Protein AF-A0A4U1EDL2-F1 (afdb_monomer)

Mean predicted aligned error: 15.31 Å

Secondary structure (DSSP, 8-state):
-HHHHHHHHHHHT---SS-HHHHHHTTS---PPP-S---SPPB-HHHHHTT-HHHHHHHTEEPPPTT----EE--B--SSS------------

Foldseek 3Di:
DVVVVVVVVVQVPDPDPCDPVCVVCVPVCPPDPPPDDPPDAAELQVCVVVVVVVVSQVVQWDDDDPPDPDTDGDHDYDDDPDPDPDDDDPPDD

pLDDT: mean 73.11, std 16.82, range [36.44, 96.5]

Sequence (93 aa):
MWKALALLALLVLSPGGDGLFRSLYRNAHVSTPHKGDLGQPLFLTPYIEAGKFAEGRRLSSVAPFPGWNLTSYSGYITVGPQQRPHRTLMLKS

Solvent-accessible surface area (backbone atoms only — not comparable to full-atom values): 6330 Å² total; per-residue (Å²): 116,66,68,60,54,54,52,52,49,53,68,71,67,56,93,56,99,69,50,75,65,54,65,67,54,63,73,55,83,69,73,73,78,75,94,60,88,83,74,78,88,51,68,38,40,69,26,56,76,69,69,36,53,71,59,40,52,62,72,18,54,47,83,62,52,89,97,45,99,52,92,47,73,56,67,44,79,62,91,65,94,70,87,66,97,75,80,91,78,81,85,76,129

Structure (mmCIF, N/CA/C/O backbone):
data_AF-A0A4U1EDL2-F1
#
_entry.id   AF-A0A4U1EDL2-F1
#
loop_
_atom_site.group_PDB
_atom_site.id
_atom_site.type_symbol
_atom_site.label_atom_id
_atom_site.label_alt_id
_atom_site.label_comp_id
_atom_site.label_asym_id
_atom_site.label_entity_id
_atom_site.label_seq_id
_atom_site.pdbx_PDB_ins_code
_atom_site.Cartn_x
_atom_site.Cartn_y
_atom_site.Cartn_z
_atom_site.occupancy
_atom_site.B_iso_or_equiv
_atom_site.auth_seq_id
_atom_site.auth_comp_id
_atom_site.auth_asym_id
_atom_site.auth_atom_id
_atom_site.pdbx_PDB_model_num
ATOM 1 N N . MET A 1 1 ? 51.887 23.735 2.134 1.00 69.25 1 MET A N 1
ATOM 2 C CA . MET A 1 1 ? 50.559 23.923 2.771 1.00 69.25 1 MET A CA 1
ATOM 3 C C . MET A 1 1 ? 49.632 24.838 1.962 1.00 69.25 1 MET A C 1
ATOM 5 O O . MET A 1 1 ? 48.457 24.532 1.853 1.00 69.25 1 MET A O 1
ATOM 9 N N . TRP A 1 2 ? 50.152 25.874 1.294 1.00 76.25 2 TRP A N 1
ATOM 10 C CA . TRP A 1 2 ? 49.416 26.751 0.361 1.00 76.25 2 TRP A CA 1
ATOM 11 C C . TRP A 1 2 ? 48.554 26.035 -0.697 1.00 76.25 2 TRP A C 1
ATOM 13 O O . TRP A 1 2 ? 47.437 26.453 -0.966 1.00 76.25 2 TRP A O 1
ATOM 23 N N . LYS A 1 3 ? 49.035 24.921 -1.268 1.00 74.38 3 LYS A N 1
ATOM 24 C CA . LYS A 1 3 ? 48.310 24.185 -2.321 1.00 74.38 3 LYS A CA 1
ATOM 25 C C . LYS A 1 3 ? 46.940 23.682 -1.840 1.00 74.38 3 LYS A C 1
ATOM 27 O O . LYS A 1 3 ? 45.998 23.671 -2.618 1.00 74.38 3 LYS A O 1
ATOM 32 N N . ALA A 1 4 ? 46.821 23.323 -0.559 1.00 79.38 4 ALA A N 1
ATOM 33 C CA . ALA A 1 4 ? 45.552 22.908 0.036 1.00 79.38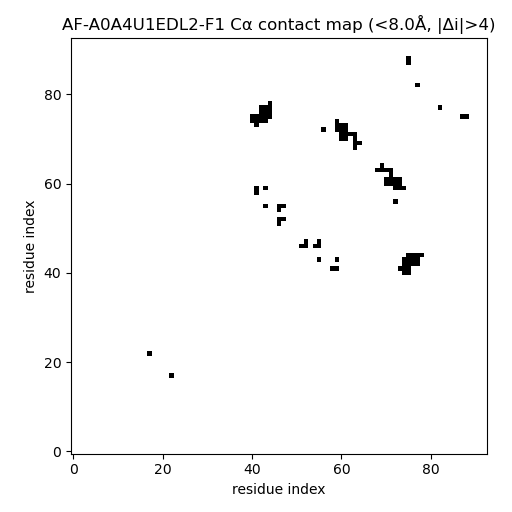 4 ALA A CA 1
ATOM 34 C C . ALA A 1 4 ? 44.583 24.091 0.196 1.00 79.38 4 ALA A C 1
ATOM 36 O O . ALA A 1 4 ? 43.399 23.950 -0.082 1.00 79.38 4 ALA A O 1
ATOM 37 N N . LEU A 1 5 ? 45.095 25.271 0.564 1.00 81.75 5 LEU A N 1
ATOM 38 C CA . LEU A 1 5 ? 44.306 26.505 0.641 1.00 81.75 5 LEU A CA 1
ATOM 39 C C . LEU A 1 5 ? 43.850 26.975 -0.746 1.00 81.75 5 LEU A C 1
ATOM 41 O O . LEU A 1 5 ? 42.709 27.394 -0.899 1.00 81.75 5 LEU A O 1
ATOM 45 N N . ALA A 1 6 ? 44.702 26.835 -1.766 1.00 78.25 6 ALA A N 1
ATOM 46 C CA . ALA A 1 6 ? 44.350 27.137 -3.151 1.00 78.25 6 ALA A CA 1
ATOM 47 C C . ALA A 1 6 ? 43.241 26.208 -3.681 1.00 78.25 6 ALA A C 1
ATOM 49 O O . ALA A 1 6 ? 42.309 26.674 -4.329 1.00 78.25 6 ALA A O 1
ATOM 50 N N . LEU A 1 7 ? 43.298 24.910 -3.357 1.00 74.94 7 LEU A N 1
ATOM 51 C CA . LEU A 1 7 ? 42.247 23.949 -3.715 1.00 74.94 7 LEU A CA 1
ATOM 52 C C . LEU A 1 7 ? 40.937 24.212 -2.960 1.00 74.94 7 LEU A C 1
ATOM 54 O O . LEU A 1 7 ? 39.865 24.119 -3.553 1.00 74.94 7 LEU A O 1
ATOM 58 N N . LEU A 1 8 ? 41.014 24.585 -1.679 1.00 72.44 8 LEU A N 1
ATOM 59 C CA . LEU A 1 8 ? 39.840 24.926 -0.874 1.00 72.44 8 LEU A CA 1
ATOM 60 C C . LEU A 1 8 ? 39.164 26.209 -1.383 1.00 72.44 8 LEU A C 1
ATOM 62 O O . LEU A 1 8 ? 37.942 26.257 -1.493 1.00 72.44 8 LEU A O 1
ATOM 66 N N . ALA A 1 9 ? 39.949 27.219 -1.764 1.00 72.88 9 ALA A N 1
ATOM 67 C CA . ALA A 1 9 ? 39.438 28.446 -2.367 1.00 72.88 9 ALA A CA 1
ATOM 68 C C . ALA A 1 9 ? 38.781 28.188 -3.735 1.00 72.88 9 ALA A C 1
ATOM 70 O O . ALA A 1 9 ? 37.720 28.741 -4.009 1.00 72.88 9 ALA A O 1
ATOM 71 N N . LEU A 1 10 ? 39.348 27.302 -4.564 1.00 64.31 10 LEU A N 1
ATOM 72 C CA . LEU A 1 10 ? 38.765 26.918 -5.858 1.00 64.31 10 LEU A CA 1
ATOM 73 C C . LEU A 1 10 ? 37.440 26.146 -5.701 1.00 64.31 10 LEU A C 1
ATOM 75 O O . LEU A 1 10 ? 36.528 26.297 -6.516 1.00 64.31 10 LEU A O 1
ATOM 79 N N . LEU A 1 11 ? 37.319 25.350 -4.633 1.00 62.19 11 LEU A N 1
ATOM 80 C CA . LEU A 1 11 ? 36.092 24.624 -4.300 1.00 62.19 11 LEU A CA 1
ATOM 81 C C . LEU A 1 11 ? 34.967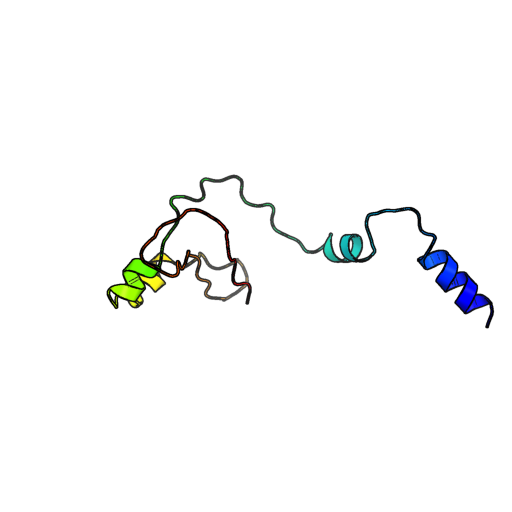 25.572 -3.847 1.00 62.19 11 LEU A C 1
ATOM 83 O O . LEU A 1 11 ? 33.806 25.349 -4.181 1.00 62.19 11 LEU A O 1
ATOM 87 N N . VAL A 1 12 ? 35.307 26.632 -3.104 1.00 62.59 12 VAL A N 1
ATOM 88 C CA . VAL A 1 12 ? 34.342 27.620 -2.583 1.00 62.59 12 VAL A CA 1
ATOM 89 C C . VAL A 1 12 ? 33.976 28.679 -3.634 1.00 62.59 12 VAL A C 1
ATOM 91 O O . VAL A 1 12 ? 32.858 29.187 -3.622 1.00 62.59 12 VAL A O 1
ATOM 94 N N . LEU A 1 13 ? 34.878 28.980 -4.574 1.00 58.88 13 LEU A N 1
ATOM 95 C CA . LEU A 1 13 ? 34.708 29.997 -5.619 1.00 58.88 13 LEU A CA 1
ATOM 96 C C . LEU A 1 13 ? 34.299 29.405 -6.983 1.00 58.88 13 LEU A C 1
ATOM 98 O O . LEU A 1 13 ? 34.640 29.956 -8.026 1.00 58.88 13 LEU A O 1
ATOM 102 N N . SER A 1 14 ? 33.594 28.271 -7.005 1.00 58.34 14 SER A N 1
ATOM 103 C CA . SER A 1 14 ? 32.960 27.773 -8.233 1.00 58.34 14 SER A CA 1
ATOM 104 C C . SER A 1 14 ? 31.592 28.451 -8.417 1.00 58.34 14 SER A C 1
ATOM 106 O O . SER A 1 14 ? 30.691 28.227 -7.604 1.00 58.34 14 SER A O 1
ATOM 108 N N . PRO A 1 15 ? 31.399 29.292 -9.453 1.00 58.56 15 PRO A N 1
ATOM 109 C CA . PRO A 1 15 ? 30.160 30.022 -9.673 1.00 58.56 15 PRO A CA 1
ATOM 110 C C . PRO A 1 15 ? 29.142 29.088 -10.325 1.00 58.56 15 PRO A C 1
ATOM 112 O O . PRO A 1 15 ? 29.070 28.949 -11.542 1.00 58.56 15 PRO A O 1
ATOM 115 N N . GLY A 1 16 ? 28.355 28.409 -9.506 1.00 54.72 16 GLY A N 1
ATOM 116 C CA . GLY A 1 16 ? 27.263 27.582 -9.992 1.00 54.72 16 GLY A CA 1
ATOM 117 C C . GLY A 1 16 ? 26.372 27.210 -8.831 1.00 54.72 16 GLY A C 1
ATOM 118 O O . GLY A 1 16 ? 26.697 26.297 -8.083 1.00 54.72 16 GLY A O 1
ATOM 119 N N . GLY A 1 17 ? 25.250 27.916 -8.681 1.00 55.12 17 GLY A N 1
ATOM 120 C CA . GLY A 1 17 ? 24.247 27.729 -7.620 1.00 55.12 17 GLY A CA 1
ATOM 121 C C . GLY A 1 17 ? 23.549 26.363 -7.606 1.00 55.12 17 GLY A C 1
ATOM 122 O O . GLY A 1 17 ? 22.558 26.182 -6.909 1.00 55.12 17 GLY A O 1
ATOM 123 N N . ASP A 1 18 ? 24.089 25.394 -8.333 1.00 58.03 18 ASP A N 1
ATOM 124 C CA . ASP A 1 18 ? 23.689 24.004 -8.355 1.00 58.03 18 ASP A CA 1
ATOM 125 C C . ASP A 1 18 ? 24.785 23.199 -7.649 1.00 58.03 18 ASP A C 1
ATOM 127 O O . ASP A 1 18 ? 25.674 22.641 -8.288 1.00 58.03 18 ASP A O 1
ATOM 131 N N . GLY A 1 19 ? 24.772 23.205 -6.313 1.00 59.84 19 GLY A N 1
ATOM 132 C CA . GLY A 1 19 ? 25.832 22.609 -5.493 1.00 59.84 19 GLY A CA 1
ATOM 133 C C . GLY A 1 19 ? 26.184 21.158 -5.861 1.00 59.84 19 GLY A C 1
ATOM 134 O O . GLY A 1 19 ? 25.401 20.444 -6.487 1.00 59.84 19 GLY A O 1
ATOM 135 N N . LEU A 1 20 ? 27.360 20.702 -5.409 1.00 63.34 20 LEU A N 1
ATOM 136 C CA . LEU A 1 20 ? 27.962 19.379 -5.672 1.00 63.34 20 LEU A CA 1
ATOM 137 C C . LEU A 1 20 ? 26.959 18.206 -5.613 1.00 63.34 20 LEU A C 1
ATOM 139 O O . LEU A 1 20 ? 27.012 17.275 -6.416 1.00 63.34 20 LEU A O 1
ATOM 143 N N . PHE A 1 21 ? 26.000 18.287 -4.689 1.00 63.16 21 PHE A N 1
ATOM 144 C CA . PHE A 1 21 ? 24.927 17.315 -4.511 1.00 63.16 21 PHE A CA 1
ATOM 145 C C . PHE A 1 21 ? 24.068 17.125 -5.768 1.00 63.16 21 PHE A C 1
ATOM 147 O O . PHE A 1 21 ? 23.762 15.992 -6.128 1.00 63.16 21 PHE A O 1
ATOM 154 N N . ARG A 1 22 ? 23.712 18.196 -6.487 1.00 63.34 22 ARG A N 1
ATOM 155 C CA . ARG A 1 22 ? 22.883 18.091 -7.694 1.00 63.34 22 ARG A CA 1
ATOM 156 C C . ARG A 1 22 ? 23.598 17.323 -8.801 1.00 63.34 22 ARG A C 1
ATOM 158 O O . ARG A 1 22 ? 22.955 16.521 -9.464 1.00 63.34 22 ARG A O 1
ATOM 165 N N . SER A 1 23 ? 24.906 17.531 -8.973 1.00 66.25 23 SER A N 1
ATOM 166 C CA . SER A 1 23 ? 25.721 16.812 -9.964 1.00 66.25 23 SER A CA 1
ATOM 167 C C . SER A 1 23 ? 25.813 15.314 -9.647 1.00 66.25 23 SER A C 1
ATOM 169 O O . SER A 1 23 ? 25.585 14.480 -10.522 1.00 66.25 23 SER A O 1
ATOM 171 N N . LEU A 1 24 ? 26.043 14.971 -8.374 1.00 65.44 24 LEU A N 1
ATOM 172 C CA . LEU A 1 24 ? 26.142 13.581 -7.918 1.00 65.44 24 LEU A CA 1
ATOM 173 C C . LEU A 1 24 ? 24.817 12.815 -8.054 1.00 65.44 24 LEU A C 1
ATOM 175 O O . LEU A 1 24 ? 24.811 11.675 -8.511 1.00 65.44 24 LEU A O 1
ATOM 179 N N . TYR A 1 25 ? 23.687 13.443 -7.719 1.00 64.31 25 TYR A N 1
ATOM 180 C CA . TYR A 1 25 ? 22.369 12.805 -7.813 1.00 64.31 25 TYR A CA 1
ATOM 181 C C . TYR A 1 25 ? 21.706 12.935 -9.194 1.00 64.31 25 TYR A C 1
ATOM 183 O O . TYR A 1 25 ? 20.687 12.288 -9.427 1.00 64.31 25 TYR A O 1
ATOM 191 N N . ARG A 1 26 ? 22.270 13.712 -10.135 1.00 61.75 26 ARG A N 1
ATOM 192 C CA . ARG A 1 26 ? 21.711 13.881 -11.495 1.00 61.75 26 ARG A CA 1
ATOM 193 C C . ARG A 1 26 ? 21.617 12.566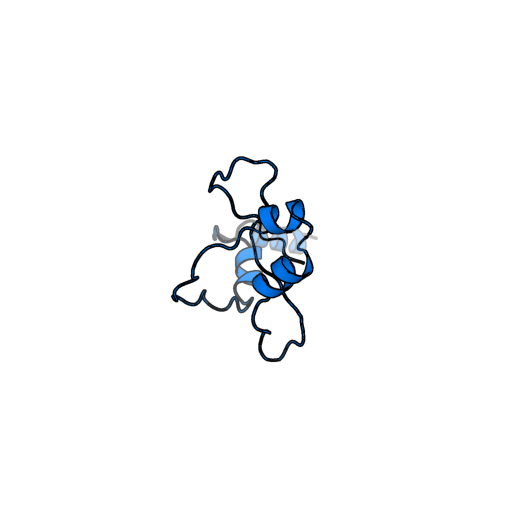 -12.265 1.00 61.75 26 ARG A C 1
ATOM 195 O O . ARG A 1 26 ? 20.733 12.415 -13.099 1.00 61.75 26 ARG A O 1
ATOM 202 N N . ASN A 1 27 ? 22.535 11.646 -11.977 1.00 57.66 27 ASN A N 1
ATOM 203 C CA . ASN A 1 27 ? 22.643 10.343 -12.630 1.00 57.66 27 ASN A CA 1
ATOM 204 C C . ASN A 1 27 ? 21.948 9.221 -11.855 1.00 57.66 27 ASN A C 1
ATOM 206 O O . ASN A 1 27 ? 21.999 8.068 -12.280 1.00 57.66 27 ASN A O 1
ATOM 210 N N . ALA A 1 28 ? 21.283 9.524 -10.733 1.00 63.00 28 ALA A N 1
ATOM 211 C CA . ALA A 1 28 ? 20.285 8.598 -10.233 1.00 63.00 28 ALA A CA 1
ATOM 212 C C . ALA A 1 28 ? 19.226 8.514 -11.334 1.00 63.00 28 ALA A C 1
ATOM 214 O O . ALA A 1 28 ? 18.544 9.500 -11.606 1.00 63.00 28 ALA A O 1
ATOM 215 N N . HIS A 1 29 ? 19.155 7.372 -12.019 1.00 55.44 29 HIS A N 1
ATOM 216 C CA . HIS A 1 29 ? 18.137 7.080 -13.020 1.00 55.44 29 HIS A CA 1
ATOM 217 C C . HIS A 1 29 ? 16.773 7.052 -12.324 1.00 55.44 29 HIS A C 1
ATOM 219 O O . HIS A 1 29 ? 16.221 5.999 -12.016 1.00 55.44 29 HIS A O 1
ATOM 225 N N . VAL A 1 30 ? 16.239 8.230 -12.022 1.00 56.84 30 VAL A N 1
ATOM 226 C CA . VAL A 1 30 ? 14.857 8.392 -11.618 1.00 56.84 30 VAL A CA 1
ATOM 227 C C . VAL A 1 30 ? 14.085 8.235 -12.910 1.00 56.84 30 VAL A C 1
ATOM 229 O O . VAL A 1 30 ? 14.111 9.115 -13.771 1.00 56.84 30 VAL A O 1
ATOM 232 N N . SER A 1 31 ? 13.468 7.068 -13.075 1.00 60.75 31 SER A N 1
ATOM 233 C CA . SER A 1 31 ? 12.473 6.844 -14.114 1.00 60.75 31 SER A CA 1
ATOM 234 C C . SER A 1 31 ? 11.541 8.050 -14.129 1.00 60.75 31 SER A C 1
ATOM 236 O O . SER A 1 31 ? 10.937 8.373 -13.100 1.00 60.75 31 SER A O 1
ATOM 238 N N . THR A 1 32 ? 11.481 8.748 -15.262 1.00 62.94 32 THR A N 1
ATOM 239 C CA . THR A 1 32 ? 10.546 9.852 -15.458 1.00 62.94 32 THR A CA 1
ATOM 240 C C . THR A 1 32 ? 9.161 9.364 -15.042 1.00 62.94 32 THR A C 1
ATOM 242 O O . THR A 1 32 ? 8.759 8.287 -15.494 1.00 62.94 32 THR A O 1
ATOM 245 N N . PRO A 1 33 ? 8.448 10.087 -14.153 1.00 61.62 33 PRO A N 1
ATOM 246 C CA 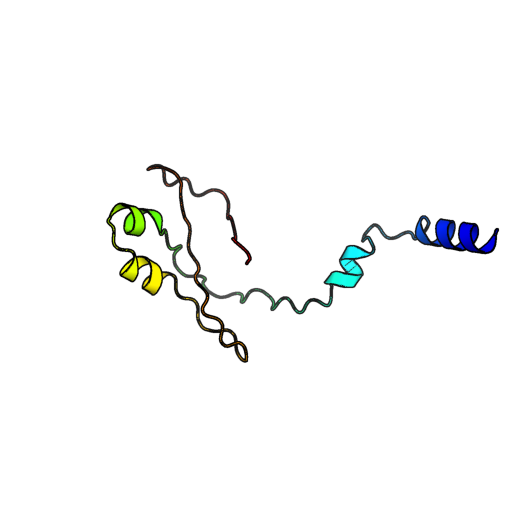. PRO A 1 33 ? 7.119 9.676 -13.734 1.00 61.62 33 PRO A CA 1
ATOM 247 C C . PRO A 1 33 ? 6.292 9.418 -14.986 1.00 61.62 33 PRO A C 1
ATOM 249 O O . PRO A 1 33 ? 6.208 10.283 -15.862 1.00 61.62 33 PRO A O 1
ATOM 252 N N . HIS A 1 34 ? 5.756 8.206 -15.108 1.00 62.12 34 HIS A N 1
ATOM 253 C CA . HIS A 1 34 ? 4.921 7.868 -16.244 1.00 62.12 34 HIS A CA 1
ATOM 254 C C . HIS A 1 34 ? 3.755 8.858 -16.252 1.00 62.12 34 HIS A C 1
ATOM 256 O O . HIS A 1 34 ? 3.024 8.964 -15.268 1.00 62.12 34 HIS A O 1
ATOM 262 N N . LYS A 1 35 ? 3.614 9.631 -17.334 1.00 62.78 35 LYS A N 1
ATOM 263 C CA . LYS A 1 35 ? 2.500 10.566 -17.536 1.00 62.78 35 LYS A CA 1
ATOM 264 C C . LYS A 1 35 ? 1.248 9.760 -17.906 1.00 62.78 35 LYS A C 1
ATOM 266 O O . LYS A 1 35 ? 0.733 9.879 -19.011 1.00 62.78 35 LYS A O 1
ATOM 271 N N . GLY A 1 36 ? 0.841 8.871 -17.010 1.00 66.38 36 GLY A N 1
ATOM 272 C CA . GLY A 1 36 ? -0.359 8.052 -17.104 1.00 66.38 36 GLY A CA 1
ATOM 273 C C . GLY A 1 36 ? -1.334 8.406 -15.989 1.00 66.38 36 GLY A C 1
ATOM 274 O O . GLY A 1 36 ? -0.983 9.119 -15.047 1.00 66.38 36 GLY A O 1
ATOM 275 N N . ASP A 1 37 ? -2.562 7.914 -16.114 1.00 73.81 37 ASP A N 1
ATOM 276 C CA . ASP A 1 37 ? -3.557 8.012 -15.053 1.00 73.81 37 ASP A CA 1
ATOM 277 C C . ASP A 1 37 ? -3.069 7.230 -13.823 1.00 73.81 37 ASP A C 1
ATOM 279 O O . ASP A 1 37 ? -2.790 6.033 -13.902 1.00 73.81 37 ASP A O 1
ATOM 283 N N . LEU A 1 38 ? -2.925 7.923 -12.692 1.00 71.50 38 LEU A N 1
ATOM 284 C CA . LEU A 1 38 ? -2.524 7.327 -11.413 1.00 71.50 38 LEU A CA 1
ATOM 285 C C . LEU A 1 38 ? -3.703 6.627 -10.718 1.00 71.50 38 LEU A C 1
ATOM 287 O O . LEU A 1 38 ? -3.534 6.069 -9.632 1.00 71.50 38 LEU A O 1
ATOM 291 N N . GLY A 1 39 ? -4.886 6.659 -11.338 1.00 80.56 39 GLY A N 1
ATOM 292 C CA . GLY A 1 39 ? -6.114 6.125 -10.785 1.00 80.56 39 GLY A CA 1
ATOM 293 C C . GLY A 1 39 ? -6.597 6.930 -9.581 1.00 80.56 39 GLY A C 1
ATOM 294 O O . GLY A 1 39 ? -6.228 8.086 -9.361 1.00 80.56 39 GLY A O 1
ATOM 295 N N . GLN A 1 40 ? -7.458 6.301 -8.784 1.00 84.25 40 GLN A N 1
ATOM 296 C CA . GLN A 1 40 ? -7.991 6.906 -7.567 1.00 84.25 40 GLN A CA 1
ATOM 297 C C . GLN A 1 40 ? -7.051 6.673 -6.374 1.00 84.25 40 GLN A C 1
ATOM 299 O O . GLN A 1 40 ? -6.505 5.577 -6.225 1.00 84.25 40 GLN A O 1
ATOM 304 N N . PRO A 1 41 ? -6.876 7.669 -5.487 1.00 87.62 41 PRO A N 1
ATOM 305 C CA . PRO A 1 41 ? -6.047 7.517 -4.299 1.00 87.62 41 PRO A CA 1
ATOM 306 C C . PRO A 1 41 ? -6.629 6.461 -3.349 1.00 87.62 41 PRO A C 1
ATOM 308 O O . PRO A 1 41 ? -7.806 6.508 -2.990 1.00 87.62 41 PRO A O 1
ATOM 311 N N . LEU A 1 42 ? -5.784 5.536 -2.889 1.00 90.62 42 LEU A N 1
ATOM 312 C CA . LEU A 1 42 ? -6.161 4.519 -1.907 1.00 90.62 42 LEU A CA 1
ATOM 313 C C . LEU A 1 42 ? -5.907 5.015 -0.478 1.00 90.62 42 LEU A C 1
ATOM 315 O O . LEU A 1 42 ? -4.763 5.275 -0.098 1.00 90.62 42 LEU A O 1
ATOM 319 N N . PHE A 1 43 ? -6.960 5.073 0.336 1.00 92.38 43 PHE A N 1
ATOM 320 C CA . PHE A 1 43 ? -6.8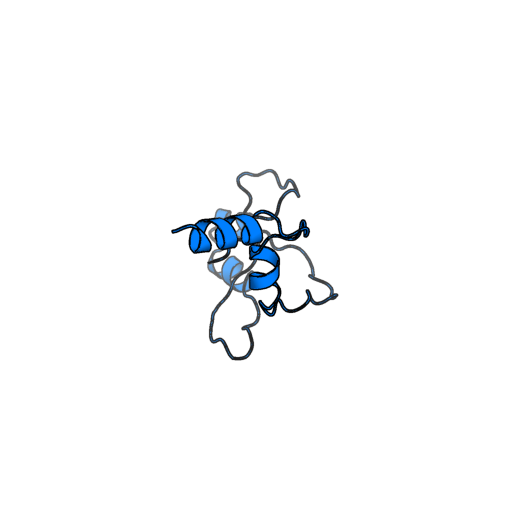69 5.354 1.770 1.00 92.38 43 PHE A CA 1
ATOM 321 C C . PHE A 1 43 ? -6.907 4.051 2.569 1.00 92.38 43 PHE A C 1
ATOM 323 O O . PHE A 1 43 ? -7.870 3.290 2.484 1.00 92.38 43 PHE A O 1
ATOM 330 N N . LEU A 1 44 ? -5.865 3.797 3.360 1.00 93.19 44 LEU A N 1
ATOM 331 C CA . LEU A 1 44 ? -5.703 2.558 4.126 1.00 93.19 44 LEU A CA 1
ATOM 332 C C . LEU A 1 44 ? -6.335 2.616 5.518 1.00 93.19 44 LEU A C 1
ATOM 334 O O . LEU A 1 44 ? -6.715 1.575 6.050 1.00 93.19 44 LEU A O 1
ATOM 338 N N . THR A 1 45 ? -6.505 3.814 6.078 1.00 92.75 45 THR A N 1
ATOM 339 C CA . THR A 1 45 ? -7.143 4.037 7.384 1.00 92.75 45 THR A CA 1
ATOM 340 C C . THR A 1 45 ? -8.471 3.288 7.571 1.00 92.75 45 THR A C 1
ATOM 342 O O . THR A 1 45 ? -8.558 2.551 8.550 1.00 92.75 45 THR A O 1
ATOM 345 N N . PRO A 1 46 ? -9.464 3.339 6.656 1.00 92.69 46 PRO A N 1
ATOM 346 C CA . PRO A 1 46 ? -10.728 2.623 6.866 1.00 92.69 46 PRO A CA 1
ATOM 347 C C . PRO A 1 46 ? -10.557 1.098 6.934 1.00 92.69 46 PRO A C 1
ATOM 349 O O . PRO A 1 46 ? -11.285 0.424 7.657 1.00 92.69 46 PRO A O 1
ATOM 352 N N . TYR A 1 47 ? -9.582 0.534 6.216 1.00 93.88 47 TYR A N 1
ATOM 353 C CA . TYR A 1 47 ? -9.295 -0.901 6.279 1.00 93.88 47 TYR A CA 1
ATOM 354 C C . TYR A 1 47 ? -8.593 -1.275 7.585 1.00 93.88 47 TYR A C 1
ATOM 356 O O . TYR A 1 47 ? -8.875 -2.328 8.146 1.00 93.88 47 TYR A O 1
ATOM 364 N N . ILE A 1 48 ? -7.702 -0.413 8.080 1.00 92.19 48 ILE A N 1
ATOM 365 C CA . ILE A 1 48 ? -7.005 -0.593 9.359 1.00 92.19 48 ILE A CA 1
ATOM 366 C C . ILE A 1 48 ? -8.002 -0.526 10.521 1.00 92.19 48 ILE A C 1
ATOM 368 O O . ILE A 1 48 ? -8.021 -1.427 11.356 1.00 92.19 48 ILE A O 1
ATOM 372 N N . GLU A 1 49 ? -8.862 0.493 10.545 1.00 92.56 49 GLU A N 1
ATOM 373 C CA . GLU A 1 49 ? -9.880 0.684 11.587 1.00 92.56 49 GLU A CA 1
ATOM 374 C C . GLU A 1 49 ? -10.916 -0.446 11.599 1.00 92.56 49 GLU A C 1
ATOM 376 O O . GLU A 1 49 ? -11.338 -0.891 12.662 1.00 92.56 49 GLU A O 1
ATOM 381 N N . ALA A 1 50 ? -11.274 -0.974 10.425 1.00 94.19 50 ALA A N 1
ATOM 382 C CA . ALA A 1 50 ? -12.171 -2.121 10.300 1.00 94.19 50 ALA A CA 1
ATOM 383 C C . ALA A 1 50 ? -11.491 -3.485 10.557 1.00 94.19 50 ALA A C 1
ATOM 385 O O . ALA A 1 50 ? -12.141 -4.519 10.398 1.00 94.19 50 ALA A O 1
ATOM 386 N N . GLY A 1 51 ? -10.190 -3.528 10.879 1.00 95.19 51 GLY A N 1
ATOM 387 C CA . GLY A 1 51 ? -9.425 -4.774 11.057 1.00 95.19 51 GLY A CA 1
ATOM 388 C C . GLY A 1 51 ? -9.186 -5.574 9.765 1.00 95.19 51 GLY A C 1
ATOM 389 O O . GLY A 1 51 ? -8.735 -6.720 9.800 1.00 95.19 51 GLY A O 1
ATOM 390 N N . LYS A 1 52 ? -9.458 -4.983 8.599 1.00 96.50 52 LYS A N 1
ATOM 391 C CA . LYS A 1 52 ? -9.368 -5.587 7.259 1.00 96.50 52 LYS A CA 1
ATOM 392 C C . LYS A 1 52 ? -7.960 -5.472 6.665 1.00 96.50 52 LYS A C 1
ATOM 394 O O . LYS A 1 52 ? -7.766 -5.021 5.535 1.00 96.50 52 LYS A O 1
ATOM 399 N N . PHE A 1 53 ? -6.948 -5.906 7.414 1.00 93.94 53 PHE A N 1
ATOM 400 C CA . PHE A 1 53 ? -5.540 -5.740 7.025 1.00 93.94 53 PHE A CA 1
ATOM 401 C C . PHE A 1 53 ? -5.164 -6.473 5.735 1.00 93.94 53 PHE A C 1
ATOM 403 O O . PHE A 1 53 ? -4.413 -5.938 4.921 1.00 93.94 53 PHE A O 1
ATOM 410 N N . ALA A 1 54 ? -5.684 -7.687 5.533 1.00 95.88 54 ALA A N 1
ATOM 411 C CA . ALA A 1 54 ? -5.403 -8.476 4.333 1.00 95.88 54 ALA A CA 1
ATOM 412 C C . ALA A 1 54 ? -5.927 -7.781 3.066 1.00 95.88 54 ALA A C 1
ATOM 414 O O . ALA A 1 54 ? -5.236 -7.731 2.050 1.00 95.88 54 ALA A O 1
ATOM 415 N N . GLU A 1 55 ? -7.120 -7.191 3.150 1.00 95.19 55 GLU A N 1
ATOM 416 C CA . GLU A 1 55 ? -7.734 -6.450 2.053 1.00 95.19 55 GLU A CA 1
ATOM 417 C C . GLU A 1 55 ? -6.969 -5.157 1.757 1.00 95.19 55 GLU A C 1
ATOM 419 O O . GLU A 1 55 ? -6.582 -4.930 0.611 1.00 95.19 55 GLU A O 1
ATOM 424 N N . GLY A 1 56 ? -6.654 -4.368 2.791 1.00 94.38 56 GLY A N 1
ATOM 425 C CA . GLY A 1 56 ? -5.843 -3.157 2.639 1.00 94.38 56 GLY A CA 1
ATOM 426 C C . GLY A 1 56 ? -4.460 -3.444 2.041 1.00 94.38 56 GLY A C 1
ATOM 427 O O . GLY A 1 56 ? -4.005 -2.730 1.146 1.00 94.38 56 GLY A O 1
ATOM 428 N N . ARG A 1 57 ? -3.804 -4.532 2.467 1.00 93.94 57 ARG A N 1
ATOM 429 C CA . ARG A 1 57 ? -2.515 -4.981 1.913 1.00 93.94 57 ARG A CA 1
ATOM 430 C C . ARG A 1 57 ? -2.627 -5.394 0.445 1.00 93.94 57 ARG A C 1
ATOM 432 O O . ARG A 1 57 ? -1.773 -5.031 -0.357 1.00 93.94 57 ARG A O 1
ATOM 439 N N . ARG A 1 58 ? -3.675 -6.136 0.083 1.00 94.75 58 ARG A N 1
ATOM 440 C CA . ARG A 1 58 ? -3.917 -6.549 -1.306 1.00 94.75 58 ARG A CA 1
ATOM 441 C C . ARG A 1 58 ? -4.142 -5.339 -2.214 1.00 94.75 58 ARG A C 1
ATOM 443 O O . ARG A 1 58 ? -3.558 -5.282 -3.288 1.00 94.75 58 ARG A O 1
ATOM 450 N N . LEU A 1 59 ? -4.960 -4.382 -1.776 1.00 92.88 59 LEU A N 1
ATOM 451 C CA . LEU A 1 59 ? -5.286 -3.182 -2.554 1.00 92.88 59 LEU A CA 1
ATOM 452 C C . LEU A 1 59 ? -4.101 -2.222 -2.695 1.00 92.88 59 LEU A C 1
ATOM 454 O O . LEU A 1 59 ? -4.000 -1.533 -3.702 1.00 92.88 59 LEU A O 1
ATOM 458 N N . SER A 1 60 ? -3.198 -2.190 -1.712 1.00 93.19 60 SER A N 1
ATOM 459 C CA . SER A 1 60 ? -1.996 -1.347 -1.756 1.00 93.19 60 SER A CA 1
ATOM 460 C C . SER A 1 60 ? -0.836 -1.952 -2.538 1.00 93.19 60 SER A C 1
ATOM 462 O O . SER A 1 60 ? 0.184 -1.287 -2.690 1.00 93.19 60 SER A O 1
ATOM 464 N N . SER A 1 61 ? -0.936 -3.193 -3.017 1.00 92.06 61 SER A N 1
ATOM 465 C CA . SER A 1 61 ? 0.178 -3.859 -3.692 1.00 92.06 61 SER A CA 1
ATOM 466 C C . SER A 1 61 ? 0.540 -3.157 -5.002 1.00 92.06 61 SER A C 1
ATOM 468 O O . SER A 1 61 ? -0.316 -2.900 -5.848 1.00 92.06 61 SER A O 1
ATOM 470 N N . VAL A 1 62 ? 1.828 -2.856 -5.164 1.00 87.38 62 VAL A N 1
ATOM 471 C CA . VAL A 1 62 ? 2.382 -2.252 -6.379 1.00 87.38 62 VAL A CA 1
ATOM 472 C C . VAL A 1 62 ? 2.996 -3.344 -7.248 1.00 87.38 62 VAL A C 1
ATOM 474 O O . VAL A 1 62 ? 3.572 -4.306 -6.736 1.00 87.38 62 VAL A O 1
ATOM 477 N N . ALA A 1 63 ? 2.882 -3.184 -8.568 1.00 84.19 63 ALA A N 1
ATOM 478 C CA . ALA A 1 63 ? 3.529 -4.074 -9.520 1.00 84.19 63 ALA A CA 1
ATOM 479 C C . ALA A 1 63 ? 5.048 -4.142 -9.253 1.00 84.19 63 ALA A C 1
ATOM 481 O O . ALA A 1 63 ? 5.673 -3.105 -9.008 1.00 84.19 63 ALA A O 1
ATOM 482 N N . PRO A 1 64 ? 5.651 -5.341 -9.290 1.00 83.94 64 PRO A N 1
ATOM 483 C CA . PRO A 1 64 ? 7.070 -5.503 -9.017 1.00 83.94 64 PRO A CA 1
ATOM 484 C C . PRO A 1 64 ? 7.912 -4.750 -10.048 1.00 83.94 64 PRO A C 1
ATOM 486 O O . PRO A 1 64 ? 7.612 -4.743 -11.245 1.00 83.94 64 PRO A O 1
ATOM 489 N N . PHE A 1 65 ? 8.993 -4.135 -9.576 1.00 79.06 65 PHE A N 1
ATOM 490 C CA . PHE A 1 65 ? 9.945 -3.472 -10.455 1.00 79.06 65 PHE A CA 1
ATOM 491 C C . PHE A 1 65 ? 10.734 -4.520 -11.258 1.00 79.06 65 P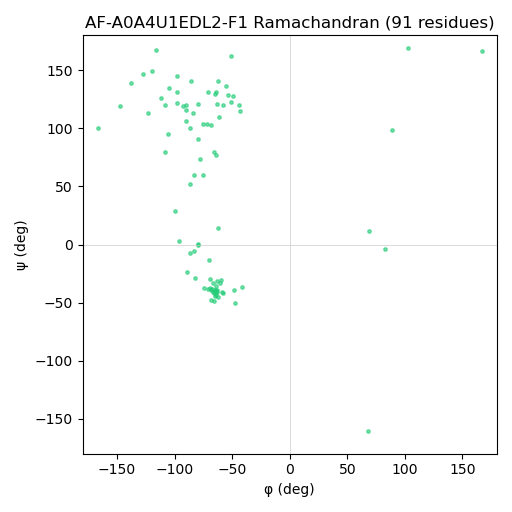HE A C 1
ATOM 493 O O . PHE A 1 65 ? 11.256 -5.471 -10.670 1.00 79.06 65 PHE A O 1
ATOM 500 N N . PRO A 1 66 ? 10.852 -4.377 -12.592 1.00 80.88 66 PRO A N 1
ATOM 501 C CA . PRO A 1 66 ? 11.597 -5.327 -13.412 1.00 80.88 66 PRO A CA 1
ATOM 502 C C . PRO A 1 66 ? 13.029 -5.536 -12.902 1.00 80.88 66 PRO A C 1
ATOM 504 O O . PRO A 1 66 ? 13.773 -4.582 -12.686 1.00 80.88 66 PRO A O 1
ATOM 507 N N . GLY A 1 67 ? 13.413 -6.800 -12.709 1.00 82.50 67 GLY A N 1
ATOM 508 C CA . GLY A 1 67 ? 14.736 -7.194 -12.213 1.00 82.50 67 GLY A CA 1
ATOM 509 C C . GLY A 1 67 ? 14.90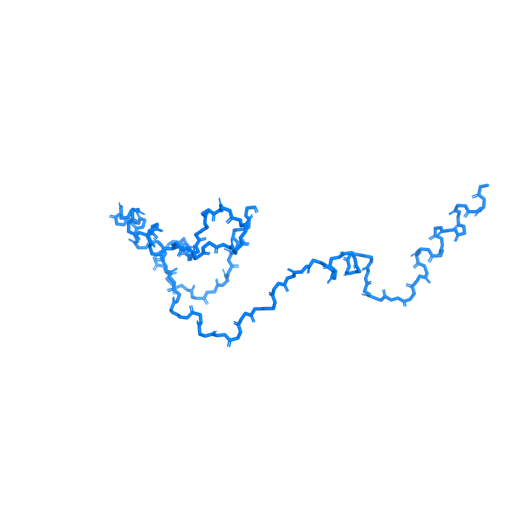4 -7.138 -10.691 1.00 82.50 67 GLY A C 1
ATOM 510 O O . GLY A 1 67 ? 15.965 -7.511 -10.198 1.00 82.50 67 GLY A O 1
ATOM 511 N N . TRP A 1 68 ? 13.901 -6.668 -9.943 1.00 78.00 68 TRP A N 1
ATOM 512 C CA . TRP A 1 68 ? 13.951 -6.540 -8.486 1.00 78.00 68 TRP A CA 1
ATOM 513 C C . TRP A 1 68 ? 12.789 -7.328 -7.873 1.00 78.00 68 TRP A C 1
ATOM 515 O O . TRP A 1 68 ? 11.624 -6.970 -8.031 1.00 78.00 68 TRP A O 1
ATOM 525 N N . ASN A 1 69 ? 13.092 -8.405 -7.143 1.00 81.06 69 ASN A N 1
ATOM 526 C CA . ASN A 1 69 ? 12.077 -9.209 -6.454 1.00 81.06 69 ASN A CA 1
ATOM 527 C C . ASN A 1 69 ? 11.706 -8.587 -5.097 1.00 81.06 69 ASN A C 1
ATOM 529 O O . ASN A 1 69 ? 11.922 -9.184 -4.042 1.00 81.06 69 ASN A O 1
ATOM 533 N N . LEU A 1 70 ? 11.212 -7.348 -5.123 1.00 84.00 70 LEU A N 1
ATOM 534 C CA . LEU A 1 70 ? 10.787 -6.622 -3.932 1.00 84.00 70 LEU A CA 1
ATOM 535 C C . LEU A 1 70 ? 9.273 -6.437 -3.958 1.00 84.00 70 LEU A C 1
ATOM 537 O O . LEU A 1 70 ? 8.712 -5.900 -4.911 1.00 84.00 70 LEU A O 1
ATOM 541 N N . THR A 1 71 ? 8.611 -6.857 -2.882 1.00 88.31 71 THR A N 1
ATOM 542 C CA . THR A 1 71 ? 7.195 -6.547 -2.680 1.00 88.31 71 THR A CA 1
ATOM 543 C C . THR A 1 71 ? 7.070 -5.126 -2.147 1.00 88.31 71 THR A C 1
ATOM 545 O O . THR A 1 71 ? 7.609 -4.809 -1.087 1.00 88.31 71 THR A O 1
ATOM 548 N N . SER A 1 72 ? 6.351 -4.273 -2.870 1.00 88.12 72 SER A N 1
ATOM 549 C CA . SER A 1 72 ? 6.119 -2.880 -2.486 1.00 88.12 72 SER A CA 1
ATOM 550 C C . SER A 1 72 ? 4.629 -2.600 -2.319 1.00 88.12 72 SER A C 1
ATOM 552 O O . SER A 1 72 ? 3.788 -3.196 -2.995 1.00 88.12 72 SER A O 1
ATOM 554 N N . TYR A 1 73 ? 4.314 -1.677 -1.412 1.00 91.62 73 TYR A N 1
ATOM 555 C CA . TYR A 1 73 ? 2.953 -1.244 -1.114 1.00 91.62 73 TYR A CA 1
ATOM 556 C C . TYR A 1 73 ? 2.856 0.282 -1.196 1.00 91.62 73 TYR A C 1
ATOM 558 O O . TYR A 1 73 ? 3.812 0.979 -0.857 1.00 91.62 73 TYR A O 1
ATOM 566 N N . SER A 1 74 ? 1.708 0.799 -1.630 1.00 90.00 74 SER A N 1
ATOM 567 C CA . SER A 1 74 ? 1.421 2.228 -1.758 1.00 90.00 74 SER A CA 1
ATOM 568 C C . SER A 1 74 ? 0.011 2.552 -1.263 1.00 90.00 74 SER A C 1
ATOM 570 O O . SER A 1 74 ? -0.938 1.815 -1.522 1.00 90.00 74 SER A O 1
ATOM 572 N N . GLY A 1 75 ? -0.135 3.661 -0.541 1.00 90.75 75 GLY A N 1
ATOM 573 C CA . GLY A 1 75 ? -1.419 4.140 -0.037 1.00 90.75 75 GLY A CA 1
ATOM 574 C C . GLY A 1 75 ? -1.252 5.240 1.005 1.00 90.75 75 GLY A C 1
ATOM 575 O O . GLY A 1 75 ? -0.158 5.463 1.527 1.00 90.75 75 GLY A O 1
ATOM 576 N N . TYR A 1 76 ? -2.345 5.931 1.314 1.00 90.88 76 TYR A N 1
ATOM 577 C CA . TYR A 1 76 ? -2.370 7.006 2.300 1.00 90.88 76 TYR A CA 1
ATOM 578 C C . TYR A 1 76 ? -2.874 6.496 3.646 1.00 90.88 76 TYR A C 1
ATOM 580 O O . TYR A 1 76 ? -3.926 5.857 3.730 1.00 90.88 76 TYR A O 1
ATOM 588 N N . ILE A 1 77 ? -2.140 6.825 4.705 1.00 90.38 77 ILE A N 1
ATOM 589 C CA . ILE A 1 77 ? -2.575 6.634 6.088 1.00 90.38 77 ILE A CA 1
ATOM 590 C C . ILE A 1 77 ? -2.879 8.019 6.650 1.00 90.38 77 ILE A C 1
ATOM 592 O O . ILE A 1 77 ? -2.011 8.890 6.684 1.00 90.38 77 ILE A O 1
ATOM 596 N N . THR A 1 78 ? -4.120 8.229 7.067 1.00 85.12 78 THR A N 1
ATOM 597 C CA . THR A 1 78 ? -4.573 9.458 7.722 1.00 85.12 78 THR A CA 1
ATOM 598 C C . THR A 1 78 ? -4.757 9.213 9.212 1.00 85.12 78 THR A C 1
ATOM 600 O O . THR A 1 78 ? -5.336 8.201 9.608 1.00 85.12 78 THR A O 1
ATOM 603 N N . VAL A 1 79 ? -4.268 10.146 10.033 1.00 76.69 79 VAL A N 1
ATOM 604 C CA . VAL A 1 79 ? -4.452 10.127 11.488 1.00 76.69 79 VAL A CA 1
ATOM 605 C C . VAL A 1 79 ? -5.739 10.886 11.811 1.00 76.69 79 VAL A C 1
ATOM 607 O O . VAL A 1 79 ? -5.782 12.112 11.712 1.00 76.69 79 VAL A O 1
ATOM 610 N N . GLY A 1 80 ? -6.788 10.148 12.171 1.00 68.38 80 GLY A N 1
ATOM 611 C CA . GLY A 1 80 ? -8.087 10.689 12.572 1.00 68.38 80 GLY A CA 1
ATOM 612 C C . GLY A 1 80 ? -9.181 10.601 11.496 1.00 68.38 80 GLY A C 1
ATOM 613 O O . GLY A 1 80 ? -8.897 10.332 10.328 1.00 68.38 80 GLY A O 1
ATOM 614 N N . PRO A 1 81 ? -10.444 10.869 11.879 1.00 59.84 81 PRO A N 1
ATOM 615 C CA . PRO A 1 81 ? -11.618 10.695 11.013 1.00 59.84 81 PRO A CA 1
ATOM 616 C C . PRO A 1 81 ? -11.682 11.711 9.864 1.00 59.84 81 PRO A C 1
ATOM 618 O O . PRO A 1 81 ? -12.473 11.576 8.933 1.00 59.84 81 PRO A O 1
ATOM 621 N N . GL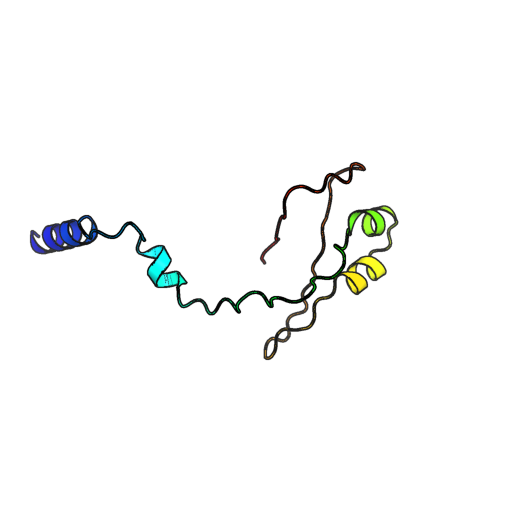N A 1 82 ? -10.875 12.771 9.931 1.00 54.97 82 GLN A N 1
ATOM 622 C CA . GLN A 1 82 ? -10.939 13.871 8.988 1.00 54.97 82 GLN A CA 1
ATOM 623 C C . GLN A 1 82 ? -10.069 13.570 7.763 1.00 54.97 82 GLN A C 1
ATOM 625 O O . GLN A 1 82 ? -8.857 13.784 7.763 1.00 54.97 82 GLN A O 1
ATOM 630 N N . GLN A 1 83 ? -10.715 13.127 6.685 1.00 55.00 83 GLN A N 1
ATOM 631 C CA . GLN A 1 83 ? -10.139 13.054 5.343 1.00 55.00 83 GLN A CA 1
ATOM 632 C C . GLN A 1 83 ? -9.860 14.476 4.827 1.00 5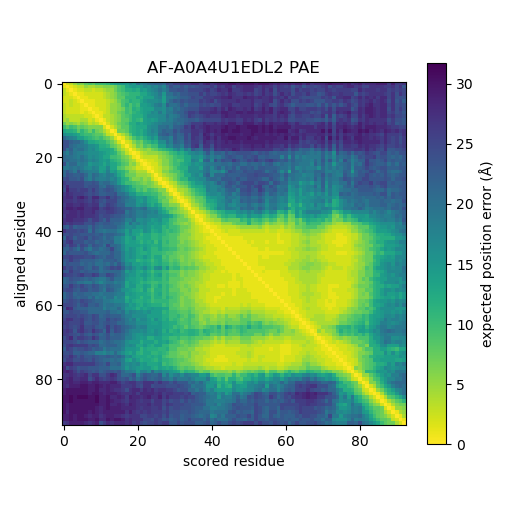5.00 83 GLN A C 1
ATOM 634 O O . GLN A 1 83 ? -10.652 15.059 4.090 1.00 55.00 83 GLN A O 1
ATOM 639 N N . ARG A 1 84 ? -8.751 15.089 5.253 1.00 49.50 84 ARG A N 1
ATOM 640 C CA . ARG A 1 84 ? -8.242 16.315 4.624 1.00 49.50 84 ARG A CA 1
ATOM 641 C C . ARG A 1 84 ? -7.237 15.918 3.548 1.00 49.50 84 ARG A C 1
ATOM 643 O O . ARG A 1 84 ? -6.222 15.307 3.883 1.00 49.50 84 ARG A O 1
ATOM 650 N N . PRO A 1 85 ? -7.471 16.263 2.273 1.00 43.72 85 PRO A N 1
ATOM 651 C CA . PRO A 1 85 ? -6.554 15.931 1.197 1.00 43.72 85 PRO A CA 1
ATOM 652 C C . PRO A 1 85 ? -5.367 16.896 1.234 1.00 43.72 85 PRO A C 1
ATOM 654 O O . PRO A 1 85 ? -5.282 17.803 0.420 1.00 43.72 85 PRO A O 1
ATOM 657 N N . HIS A 1 86 ? -4.451 16.755 2.193 1.00 46.28 86 HIS A N 1
ATOM 658 C CA . HIS A 1 86 ? -3.214 17.529 2.167 1.00 46.28 86 HIS A CA 1
ATOM 659 C C . HIS A 1 86 ? -2.024 16.771 2.763 1.00 46.28 86 HIS A C 1
ATOM 661 O O . HIS A 1 86 ? -1.968 16.506 3.958 1.00 46.28 86 HIS A O 1
ATOM 667 N N . ARG A 1 87 ? -1.031 16.587 1.880 1.00 42.56 87 ARG A N 1
ATOM 668 C CA . ARG A 1 87 ? 0.389 16.249 2.088 1.00 42.56 87 ARG A CA 1
ATOM 669 C C . ARG A 1 87 ? 0.750 14.762 2.155 1.00 42.56 87 ARG A C 1
ATOM 671 O O . ARG A 1 87 ? 0.700 14.103 3.183 1.00 42.56 87 ARG A O 1
ATOM 678 N N . THR A 1 88 ? 1.220 14.307 0.996 1.00 46.59 88 THR A N 1
ATOM 679 C CA . THR A 1 88 ? 2.022 13.115 0.728 1.00 46.59 88 THR A CA 1
ATOM 680 C C . THR A 1 88 ? 3.136 12.927 1.759 1.00 46.59 88 THR A C 1
ATOM 682 O O . THR A 1 88 ? 4.084 13.708 1.797 1.00 46.59 88 THR A O 1
ATOM 685 N N . LEU A 1 89 ? 3.061 11.849 2.536 1.00 40.81 89 LEU A N 1
ATOM 686 C CA . LEU A 1 89 ? 4.218 11.255 3.198 1.00 40.81 89 LEU A CA 1
ATOM 687 C C . LEU A 1 89 ? 4.547 9.968 2.441 1.00 40.81 89 LEU A C 1
ATOM 689 O O . LEU A 1 89 ? 3.939 8.927 2.668 1.00 40.81 89 LEU A O 1
ATOM 693 N N . MET A 1 90 ? 5.475 10.056 1.486 1.00 39.62 90 MET A N 1
ATOM 694 C CA . MET A 1 90 ? 6.109 8.862 0.930 1.00 39.62 90 MET A CA 1
ATOM 695 C C . MET A 1 90 ? 7.039 8.300 2.006 1.00 39.62 90 MET A C 1
ATOM 697 O O . MET A 1 90 ? 8.117 8.849 2.234 1.00 39.62 90 MET A O 1
ATOM 701 N N . LEU A 1 91 ? 6.628 7.220 2.675 1.00 42.78 91 LEU A N 1
ATOM 702 C CA . LEU A 1 91 ? 7.569 6.379 3.408 1.00 42.78 91 LEU A CA 1
ATOM 703 C C . LEU A 1 91 ? 8.453 5.674 2.379 1.00 42.78 91 LEU A C 1
ATOM 705 O O . LEU A 1 91 ? 8.028 4.742 1.702 1.00 42.78 91 LEU A O 1
ATOM 709 N N . LYS A 1 92 ? 9.675 6.177 2.238 1.00 36.44 92 LYS A N 1
ATOM 710 C CA . LYS A 1 92 ? 10.748 5.525 1.499 1.00 36.44 92 LYS A CA 1
ATOM 711 C C . LYS A 1 92 ? 11.491 4.637 2.502 1.00 36.44 92 LYS A C 1
ATOM 713 O O . LYS A 1 92 ? 12.011 5.169 3.481 1.00 36.44 92 LYS A O 1
ATOM 718 N N . SER A 1 93 ? 11.459 3.319 2.299 1.00 40.97 93 SER A N 1
ATOM 719 C CA . SER A 1 93 ? 12.364 2.373 2.970 1.00 40.97 93 SER A CA 1
ATOM 720 C C . SER A 1 93 ? 13.791 2.566 2.480 1.00 40.97 93 SER A C 1
ATOM 722 O O . SER A 1 93 ? 13.927 2.743 1.244 1.00 40.97 93 SER A O 1
#

Radius of gyration: 22.09 Å; Cα contacts (8 Å, |Δi|>4): 49; chains: 1; bounding box: 63×39×30 Å

Organism: Monodon monoceros (NCBI:txid40151)